Protein AF-A0A6B3HGH9-F1 (afdb_monomer_lite)

Structure (mmCIF, N/CA/C/O backbone):
data_AF-A0A6B3HGH9-F1
#
_entry.id   AF-A0A6B3HGH9-F1
#
loop_
_atom_site.group_PDB
_atom_site.id
_atom_site.type_symbol
_atom_site.label_atom_id
_atom_site.label_alt_id
_atom_site.label_comp_id
_atom_site.label_asym_id
_atom_site.label_entity_id
_atom_site.label_seq_id
_atom_site.pdbx_PDB_ins_code
_atom_site.Cartn_x
_atom_site.Cartn_y
_atom_site.Cartn_z
_atom_site.occupancy
_atom_site.B_iso_or_equiv
_atom_site.auth_seq_id
_atom_site.auth_comp_id
_atom_site.auth_asym_id
_atom_site.auth_atom_id
_atom_site.pdbx_PDB_model_num
ATOM 1 N N . ILE A 1 1 ? 4.609 -0.581 4.447 1.00 97.31 1 ILE A N 1
ATOM 2 C CA . ILE A 1 1 ? 5.560 -1.531 5.083 1.00 97.31 1 ILE A CA 1
ATOM 3 C C . ILE A 1 1 ? 4.977 -2.928 4.898 1.00 97.31 1 ILE A C 1
ATOM 5 O O . ILE A 1 1 ? 3.769 -3.059 5.043 1.00 97.31 1 ILE A O 1
ATOM 9 N N . ARG A 1 2 ? 5.764 -3.928 4.482 1.00 97.75 2 ARG A N 1
ATOM 10 C CA . ARG A 1 2 ? 5.276 -5.298 4.230 1.00 97.75 2 ARG A CA 1
ATOM 11 C C . ARG A 1 2 ? 6.275 -6.312 4.783 1.00 97.75 2 ARG A C 1
ATOM 13 O O . ARG A 1 2 ? 7.469 -6.152 4.554 1.00 97.75 2 ARG A O 1
ATOM 20 N N . ALA A 1 3 ? 5.778 -7.344 5.454 1.00 97.94 3 ALA A N 1
ATOM 21 C CA . ALA A 1 3 ? 6.532 -8.513 5.900 1.00 97.94 3 ALA A CA 1
ATOM 22 C C . ALA A 1 3 ? 5.569 -9.703 6.059 1.00 97.94 3 ALA A C 1
ATOM 24 O O . ALA A 1 3 ? 4.353 -9.514 6.078 1.00 97.94 3 ALA A O 1
ATOM 25 N N . GLU A 1 4 ? 6.099 -10.920 6.200 1.00 97.50 4 GLU A N 1
ATOM 26 C CA . GLU A 1 4 ? 5.280 -12.119 6.458 1.00 97.50 4 GLU A CA 1
ATOM 27 C C . GLU A 1 4 ? 4.638 -12.117 7.853 1.00 97.50 4 GLU A C 1
ATOM 29 O O . GLU A 1 4 ? 3.652 -12.812 8.088 1.00 97.50 4 GLU A O 1
ATOM 34 N N . ARG A 1 5 ? 5.180 -11.319 8.781 1.00 97.62 5 ARG A N 1
ATOM 35 C CA . ARG A 1 5 ? 4.673 -11.168 10.144 1.00 97.62 5 ARG A CA 1
ATOM 36 C C . ARG A 1 5 ? 4.455 -9.700 10.487 1.00 97.62 5 ARG A C 1
ATOM 38 O O . ARG A 1 5 ? 5.268 -8.839 10.145 1.00 97.62 5 ARG A O 1
ATOM 45 N N . MET A 1 6 ? 3.367 -9.425 11.201 1.00 98.25 6 MET A N 1
ATOM 46 C CA . MET A 1 6 ? 2.992 -8.060 11.576 1.00 98.25 6 MET A CA 1
ATOM 47 C C . MET A 1 6 ? 3.938 -7.447 12.615 1.00 98.25 6 MET A C 1
ATOM 49 O O . MET A 1 6 ? 4.209 -6.253 12.565 1.00 98.25 6 MET A O 1
ATOM 53 N N . ASP A 1 7 ? 4.496 -8.249 13.518 1.00 98.12 7 ASP A N 1
ATOM 54 C CA . ASP A 1 7 ? 5.440 -7.758 14.526 1.00 98.12 7 ASP A CA 1
ATOM 55 C C . ASP A 1 7 ? 6.725 -7.186 13.910 1.00 98.12 7 ASP A C 1
ATOM 57 O O . ASP A 1 7 ? 7.227 -6.166 14.375 1.00 98.12 7 ASP A O 1
ATOM 61 N N . VAL A 1 8 ? 7.201 -7.759 12.802 1.00 98.38 8 VAL A N 1
ATOM 62 C CA . VAL A 1 8 ? 8.312 -7.198 12.019 1.00 98.38 8 VAL A CA 1
ATOM 63 C C . VAL A 1 8 ? 7.936 -5.840 11.415 1.00 98.38 8 VAL A C 1
ATOM 65 O O . VAL A 1 8 ? 8.748 -4.915 11.436 1.00 98.38 8 VAL A O 1
ATOM 68 N N . CYS A 1 9 ? 6.709 -5.690 10.899 1.00 98.50 9 CYS A N 1
ATOM 69 C CA . CYS A 1 9 ? 6.231 -4.402 10.381 1.00 98.50 9 CYS A CA 1
ATOM 70 C C . CYS A 1 9 ? 6.158 -3.345 11.490 1.00 98.50 9 CYS A C 1
ATOM 72 O O . CYS A 1 9 ? 6.592 -2.212 11.279 1.00 98.50 9 CYS A O 1
ATOM 74 N N . TYR A 1 10 ? 5.634 -3.734 12.655 1.00 98.0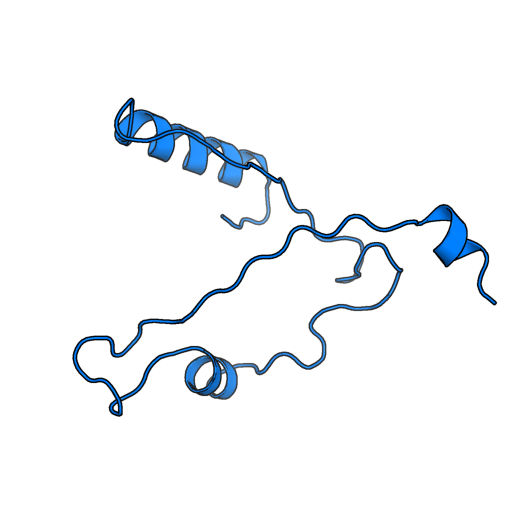6 10 TYR A N 1
ATOM 75 C CA . TYR A 1 10 ? 5.524 -2.879 13.830 1.00 98.06 10 TYR A CA 1
ATOM 76 C C . TYR A 1 10 ? 6.896 -2.404 14.311 1.00 98.06 10 TYR A C 1
ATOM 78 O O . TYR A 1 10 ? 7.118 -1.201 14.420 1.00 98.06 10 TYR A O 1
ATOM 86 N N . GLU A 1 11 ? 7.832 -3.327 14.542 1.00 98.38 11 GLU A N 1
ATOM 87 C CA . GLU A 1 11 ? 9.159 -2.989 15.062 1.00 98.38 11 GLU A CA 1
ATOM 88 C C . GLU A 1 11 ? 9.910 -2.059 14.102 1.00 98.38 11 GLU A C 1
ATOM 90 O O . GLU A 1 11 ? 10.504 -1.061 14.515 1.00 98.38 11 GLU A O 1
ATOM 95 N N . TRP A 1 12 ? 9.818 -2.322 12.796 1.00 98.31 12 TRP A N 1
ATOM 96 C CA . TRP A 1 12 ? 10.429 -1.455 11.794 1.00 98.31 12 TRP A CA 1
ATOM 97 C C . TRP A 1 12 ? 9.823 -0.044 11.806 1.00 98.31 12 TRP A C 1
ATOM 99 O O . TRP A 1 12 ? 10.559 0.948 11.796 1.00 98.31 12 TRP A O 1
ATOM 109 N N . ALA A 1 13 ? 8.490 0.063 11.868 1.00 97.88 13 ALA A N 1
ATOM 110 C CA . ALA A 1 13 ? 7.801 1.348 11.957 1.00 97.88 13 ALA A CA 1
ATOM 111 C C . ALA A 1 13 ? 8.183 2.104 13.240 1.00 97.88 13 ALA A C 1
ATOM 113 O O . ALA A 1 13 ? 8.486 3.295 13.179 1.00 97.88 13 ALA A O 1
ATOM 114 N N . ALA A 1 14 ? 8.240 1.418 14.384 1.00 97.38 14 ALA A N 1
ATOM 115 C CA . ALA A 1 14 ? 8.599 2.003 15.673 1.00 97.38 14 ALA A CA 1
ATOM 116 C C . ALA A 1 14 ? 10.021 2.590 15.668 1.00 97.38 14 ALA A C 1
ATOM 118 O O . ALA A 1 14 ? 10.230 3.725 16.115 1.00 97.38 14 ALA A O 1
ATOM 119 N N . GLN A 1 15 ? 10.995 1.866 15.106 1.00 98.25 15 GLN A N 1
ATOM 120 C CA . GLN A 1 15 ? 12.365 2.367 14.957 1.00 98.25 15 GLN A CA 1
ATOM 121 C C . GLN A 1 15 ? 12.438 3.583 14.028 1.00 98.25 15 GLN A C 1
ATOM 123 O O . GLN A 1 15 ? 13.148 4.546 14.329 1.00 98.25 15 GLN A O 1
ATOM 128 N N . LEU A 1 16 ? 11.707 3.563 12.909 1.00 96.94 16 LEU A N 1
ATOM 129 C CA . LEU A 1 16 ? 11.655 4.690 11.978 1.00 96.94 16 LEU A CA 1
ATOM 130 C C . LEU A 1 16 ? 11.054 5.935 12.643 1.00 96.94 16 LEU A C 1
ATOM 132 O O . LEU A 1 16 ? 11.650 7.010 12.592 1.00 96.94 16 LEU A O 1
ATOM 136 N N . LEU A 1 17 ? 9.900 5.786 13.293 1.00 96.69 17 LEU A N 1
ATOM 137 C CA . LEU A 1 17 ? 9.200 6.884 13.958 1.00 96.69 17 LEU A CA 1
ATOM 138 C C . LEU A 1 17 ? 10.027 7.465 15.108 1.00 96.69 17 LEU A C 1
ATOM 140 O O . LEU A 1 17 ? 10.077 8.681 15.262 1.00 96.69 17 LEU A O 1
ATOM 144 N N . THR A 1 18 ? 10.752 6.626 15.853 1.00 97.19 18 THR A N 1
ATOM 145 C CA . THR A 1 18 ? 11.685 7.083 16.896 1.00 97.19 18 THR A CA 1
ATOM 146 C C . THR A 1 18 ? 12.794 7.962 16.316 1.00 97.19 18 THR A C 1
ATOM 148 O O . THR A 1 18 ? 13.128 8.994 16.894 1.00 97.19 18 THR A O 1
ATOM 151 N N . LYS A 1 19 ? 13.350 7.587 15.157 1.00 97.31 19 LYS A N 1
ATOM 152 C CA . LYS A 1 19 ? 14.398 8.367 14.477 1.00 97.31 19 LYS A CA 1
ATOM 153 C C . LYS A 1 19 ? 13.880 9.683 13.903 1.00 97.31 19 LYS A C 1
ATOM 155 O O . LYS A 1 19 ? 14.600 10.675 13.929 1.00 97.31 19 LYS A O 1
ATOM 160 N N . LEU A 1 20 ? 12.658 9.687 13.373 1.00 97.00 20 LEU A N 1
ATOM 161 C CA . LEU A 1 20 ? 12.034 10.888 12.812 1.00 97.00 20 LEU A CA 1
ATOM 162 C C . LEU A 1 20 ? 11.522 11.835 13.911 1.00 97.00 20 LEU A C 1
ATOM 164 O O . LEU A 1 20 ? 11.489 13.049 13.713 1.00 97.00 20 LEU A O 1
ATOM 168 N N . GLY A 1 21 ? 11.179 11.301 15.085 1.00 94.69 21 GLY A N 1
ATOM 169 C CA . GLY A 1 21 ? 10.799 12.073 16.262 1.00 94.69 21 GLY A CA 1
ATOM 170 C C . GLY A 1 21 ? 9.673 13.068 15.973 1.00 94.69 21 GLY A C 1
ATOM 171 O O . GLY A 1 21 ? 8.711 12.766 15.271 1.00 94.69 21 GLY A O 1
ATOM 172 N N . GLY A 1 22 ? 9.809 14.286 16.500 1.00 96.00 22 GLY A N 1
ATOM 173 C CA . GLY A 1 22 ? 8.830 15.363 16.314 1.00 96.00 22 GLY A CA 1
ATOM 174 C C . GLY A 1 22 ? 8.848 16.037 14.937 1.00 96.00 22 GLY A C 1
ATOM 175 O O . GLY A 1 22 ? 8.113 17.000 14.742 1.00 96.00 22 GLY A O 1
ATOM 176 N N . ALA A 1 23 ? 9.677 15.578 13.990 1.00 97.56 23 ALA A N 1
ATOM 177 C CA . ALA A 1 23 ? 9.740 16.162 12.647 1.00 97.56 23 ALA A CA 1
ATOM 178 C C . ALA A 1 23 ? 8.505 15.834 11.788 1.00 97.56 23 ALA A C 1
ATOM 180 O O . ALA A 1 23 ? 8.313 16.431 10.730 1.00 97.56 23 ALA A O 1
ATOM 181 N N . LEU A 1 24 ? 7.670 14.890 12.227 1.00 95.81 24 LEU A N 1
ATOM 182 C CA . LEU A 1 24 ? 6.461 14.477 11.528 1.00 95.81 24 LEU A CA 1
ATOM 183 C C . LEU A 1 24 ? 5.264 14.358 12.467 1.00 95.81 24 LEU A C 1
ATOM 185 O O . LEU A 1 24 ? 5.385 14.339 13.690 1.00 95.81 24 LEU A O 1
ATOM 189 N N . ARG A 1 25 ? 4.090 14.219 11.858 1.00 95.94 25 ARG A N 1
ATOM 190 C CA . ARG A 1 25 ? 2.848 13.842 12.524 1.00 95.94 25 ARG A CA 1
ATOM 191 C C . ARG A 1 25 ? 2.158 12.784 11.678 1.00 95.94 25 ARG A C 1
ATOM 193 O O . ARG A 1 25 ? 1.970 12.986 10.481 1.00 95.94 25 ARG A O 1
ATOM 200 N N . ILE A 1 26 ? 1.756 11.686 12.305 1.00 96.19 26 ILE A N 1
ATOM 201 C CA . ILE A 1 26 ? 0.975 10.641 11.642 1.00 96.19 26 ILE A CA 1
ATOM 202 C C . ILE A 1 26 ? -0.421 11.201 11.342 1.00 96.19 26 ILE A C 1
ATOM 204 O O . ILE A 1 26 ? -1.068 11.784 12.216 1.00 96.19 26 ILE A O 1
ATOM 208 N N . VAL A 1 27 ? -0.854 11.077 10.087 1.00 97.88 27 VAL A N 1
ATOM 209 C CA . VAL A 1 27 ? -2.173 11.544 9.620 1.00 97.88 27 VAL A CA 1
ATOM 210 C C . VAL A 1 27 ? -3.152 10.396 9.396 1.00 97.88 27 VAL A C 1
ATOM 212 O O . VAL A 1 27 ? -4.347 10.581 9.591 1.00 97.88 27 VAL A O 1
ATOM 215 N N . ASP A 1 28 ? -2.644 9.226 9.016 1.00 98.06 28 ASP A N 1
ATOM 216 C CA . ASP A 1 28 ? -3.396 7.988 8.847 1.00 98.06 28 ASP A CA 1
ATOM 217 C C . ASP A 1 28 ? -2.448 6.808 9.085 1.00 98.06 28 ASP A C 1
ATOM 219 O O . ASP A 1 28 ? -1.281 6.853 8.688 1.00 98.06 28 ASP A O 1
ATOM 223 N N . GLU A 1 29 ? -2.950 5.768 9.743 1.00 97.44 29 GLU A N 1
ATOM 224 C CA . GLU A 1 29 ? -2.252 4.503 9.940 1.00 97.44 29 GLU A CA 1
ATOM 225 C C . GLU A 1 29 ? -3.261 3.369 9.758 1.00 97.44 29 GLU A C 1
ATOM 227 O O . GLU A 1 29 ? -4.268 3.298 10.461 1.00 97.44 29 GLU A O 1
ATOM 232 N N . THR A 1 30 ? -2.994 2.490 8.7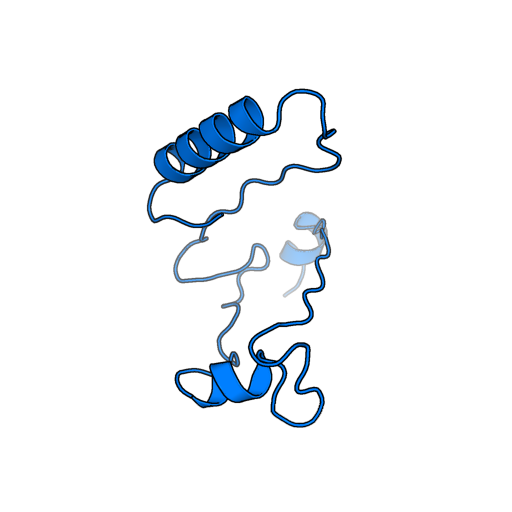93 1.00 98.06 30 THR A N 1
ATOM 233 C CA . THR A 1 30 ? -3.861 1.356 8.466 1.00 98.06 30 THR A CA 1
ATOM 234 C C . THR A 1 30 ? -3.012 0.093 8.361 1.00 98.06 30 THR A C 1
ATOM 236 O O . THR A 1 30 ? -2.043 0.046 7.600 1.00 98.06 30 THR A O 1
ATOM 239 N N . HIS A 1 31 ? -3.362 -0.944 9.125 1.00 98.19 31 HIS A N 1
ATOM 240 C CA . HIS A 1 31 ? -2.657 -2.229 9.113 1.00 98.19 31 HIS A CA 1
ATOM 241 C C . HIS A 1 31 ? -3.364 -3.198 8.169 1.00 98.19 31 HIS A C 1
ATOM 243 O O . HIS A 1 31 ? -4.446 -3.698 8.467 1.00 98.19 31 HIS A O 1
ATOM 249 N N . GLY A 1 32 ? -2.750 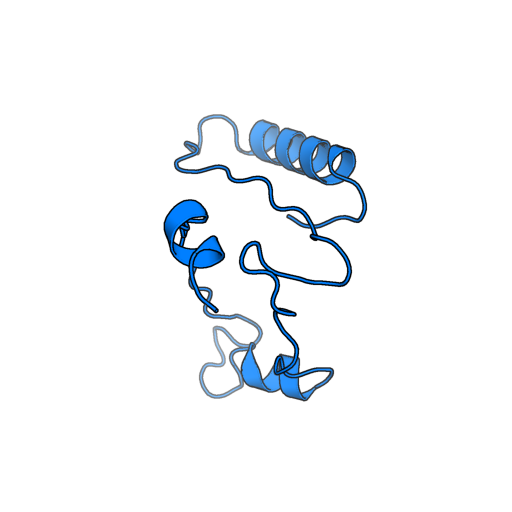-3.451 7.015 1.00 97.06 32 GLY A N 1
ATOM 250 C CA . GLY A 1 32 ? -3.252 -4.421 6.046 1.00 97.06 32 GLY A CA 1
ATOM 251 C C . GLY A 1 32 ? -2.904 -5.861 6.424 1.00 97.06 32 GLY A C 1
ATOM 252 O O . GLY A 1 32 ? -1.892 -6.127 7.074 1.00 97.06 32 GLY A O 1
ATOM 253 N N . PHE A 1 33 ? -3.716 -6.801 5.954 1.00 97.19 33 PHE A N 1
ATOM 254 C CA . PHE A 1 33 ? -3.460 -8.235 6.046 1.00 97.19 33 PHE A CA 1
ATOM 255 C C . PHE A 1 33 ? -3.838 -8.907 4.725 1.00 97.19 33 PHE A C 1
ATOM 257 O O . PHE A 1 33 ? -4.705 -8.424 4.000 1.00 97.19 33 PHE A O 1
ATOM 264 N N . ARG A 1 34 ? -3.183 -10.027 4.399 1.00 96.88 34 ARG A N 1
ATOM 265 C CA . ARG A 1 34 ? -3.619 -10.880 3.288 1.00 96.88 34 ARG A CA 1
ATOM 266 C C . ARG A 1 34 ? -4.827 -11.684 3.752 1.00 96.88 34 ARG A C 1
ATOM 268 O O . ARG A 1 34 ? -4.736 -12.367 4.772 1.00 96.88 34 ARG A O 1
ATOM 275 N N . TYR A 1 35 ? -5.926 -11.619 3.013 1.00 96.62 35 TYR A N 1
ATOM 276 C CA . TYR A 1 35 ? -7.119 -12.403 3.301 1.00 96.62 35 TYR A CA 1
ATOM 277 C C . TYR A 1 35 ? -7.162 -13.636 2.396 1.00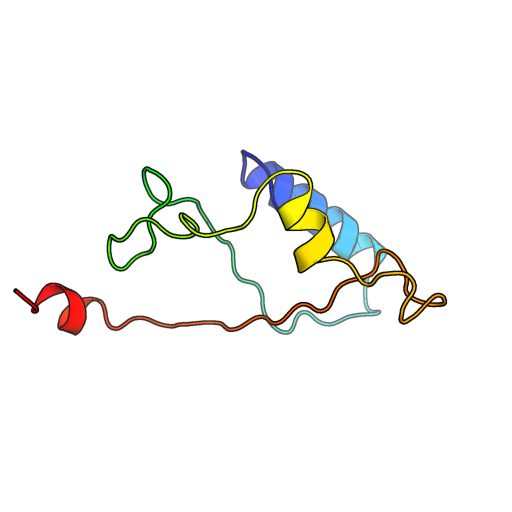 96.62 35 TYR A C 1
ATOM 279 O O . TYR A 1 35 ? -7.076 -13.518 1.175 1.00 96.62 35 TYR A O 1
ATOM 287 N N . LEU A 1 36 ? -7.247 -14.821 3.011 1.00 95.00 36 LEU A N 1
ATOM 288 C CA . LEU A 1 36 ? -7.298 -16.116 2.322 1.00 95.00 36 LEU A CA 1
ATOM 289 C C . LEU A 1 36 ? -6.214 -16.243 1.220 1.00 95.00 36 LEU A C 1
ATOM 291 O O . LEU A 1 36 ? -5.054 -15.870 1.415 1.00 95.00 36 LEU A O 1
ATOM 295 N N . ASP A 1 37 ? -6.592 -16.774 0.064 1.00 93.31 37 ASP A N 1
ATOM 296 C CA . ASP A 1 37 ? -5.818 -16.959 -1.162 1.00 93.31 37 ASP A CA 1
ATOM 297 C C . ASP A 1 37 ? -5.705 -15.665 -1.995 1.00 93.31 37 ASP A C 1
ATOM 299 O O . ASP A 1 37 ? -5.923 -15.687 -3.199 1.00 93.31 37 ASP A O 1
ATOM 303 N N . HIS A 1 38 ? -5.320 -14.547 -1.361 1.00 93.19 38 HIS A N 1
ATOM 304 C CA . HIS A 1 38 ? -5.186 -13.218 -1.991 1.00 93.19 38 HIS A CA 1
ATOM 305 C C . HIS A 1 38 ? -6.516 -12.582 -2.412 1.00 93.19 38 HIS A C 1
ATOM 307 O O . HIS A 1 38 ? -6.634 -12.014 -3.496 1.00 93.19 38 HIS A O 1
ATOM 313 N N . ARG A 1 39 ? -7.517 -12.660 -1.536 1.00 96.38 39 ARG A N 1
ATOM 314 C CA . ARG A 1 39 ? -8.816 -12.030 -1.762 1.00 96.38 39 ARG A CA 1
ATOM 315 C C . ARG A 1 39 ? -8.912 -10.648 -1.132 1.00 96.38 39 ARG A C 1
ATOM 317 O O . ARG A 1 39 ? -8.275 -10.378 -0.112 1.00 96.38 39 ARG A O 1
ATOM 324 N N . ASP A 1 40 ? -9.751 -9.806 -1.715 1.00 94.75 40 ASP A N 1
ATOM 325 C CA . ASP A 1 40 ? -10.292 -8.629 -1.048 1.00 94.75 40 ASP A CA 1
ATOM 326 C C . ASP A 1 40 ? -11.407 -9.018 -0.052 1.00 94.75 40 ASP A C 1
ATOM 328 O O . ASP A 1 40 ? -11.778 -10.188 0.100 1.00 94.75 40 ASP A O 1
ATOM 332 N N . LEU A 1 41 ? -11.958 -8.027 0.655 1.00 95.06 41 LEU A N 1
ATOM 333 C CA . LEU A 1 41 ? -13.067 -8.249 1.593 1.00 95.06 41 LEU A CA 1
ATOM 334 C C . LEU A 1 41 ? -14.415 -8.502 0.899 1.00 95.06 41 LEU A C 1
ATOM 336 O O . LEU A 1 41 ? -15.371 -8.892 1.567 1.00 95.06 41 LEU A O 1
ATOM 340 N N . LEU A 1 42 ? -14.495 -8.287 -0.415 1.00 95.31 42 LEU A N 1
ATOM 341 C CA . LEU A 1 42 ? -15.663 -8.589 -1.240 1.00 95.31 42 LEU A CA 1
ATOM 342 C C . LEU A 1 42 ? -15.656 -10.053 -1.717 1.00 95.31 42 LEU A C 1
ATOM 344 O O . LEU A 1 42 ? -16.652 -10.532 -2.260 1.00 95.31 42 LEU A O 1
ATOM 348 N N . GLY A 1 43 ? -14.562 -10.778 -1.473 1.00 94.06 43 GLY A N 1
ATOM 349 C CA . GLY A 1 43 ? -14.408 -12.198 -1.765 1.00 94.06 43 GLY A CA 1
ATOM 350 C C . GLY A 1 43 ? -13.783 -12.492 -3.128 1.00 94.06 43 GLY A C 1
ATOM 351 O O . GLY A 1 43 ? -13.716 -13.665 -3.505 1.00 94.06 43 GLY A O 1
ATOM 352 N N . PHE A 1 44 ? -13.297 -11.486 -3.856 1.00 95.62 44 PHE A N 1
ATOM 353 C CA . PHE A 1 44 ? -12.666 -11.648 -5.168 1.00 95.62 44 PHE A CA 1
ATOM 354 C C . PHE A 1 44 ? -11.150 -11.709 -5.029 1.00 95.62 44 PHE A C 1
ATOM 356 O O . PHE A 1 44 ? -10.584 -11.078 -4.144 1.00 95.62 44 PHE A O 1
ATOM 363 N N . VAL A 1 45 ? -10.488 -12.491 -5.887 1.00 94.81 45 VAL A N 1
ATOM 364 C CA . VAL A 1 45 ? -9.019 -12.490 -5.948 1.00 94.81 45 VAL A CA 1
ATOM 365 C C . VAL A 1 45 ? -8.575 -11.133 -6.481 1.00 94.81 45 VAL A C 1
ATOM 367 O O . VAL A 1 45 ? -9.028 -10.714 -7.545 1.00 94.81 45 VAL A O 1
ATOM 370 N N . ASP A 1 46 ? -7.699 -10.462 -5.742 1.00 93.50 46 ASP A N 1
ATOM 371 C CA . ASP A 1 46 ? -7.215 -9.127 -6.076 1.00 93.50 46 ASP A CA 1
ATOM 372 C C . ASP A 1 46 ? -5.756 -9.179 -6.555 1.00 93.50 46 ASP A C 1
ATOM 374 O O . ASP A 1 46 ? -4.903 -9.867 -5.984 1.00 93.50 46 ASP A O 1
ATOM 378 N N . GLY A 1 47 ? -5.473 -8.446 -7.631 1.00 91.94 47 GLY A N 1
ATOM 379 C CA . GLY A 1 47 ? -4.155 -8.373 -8.258 1.00 91.94 47 GLY A CA 1
ATOM 380 C C . GLY A 1 47 ? -3.842 -9.453 -9.300 1.00 91.94 47 GLY A C 1
ATOM 381 O O . GLY A 1 47 ? -2.680 -9.573 -9.682 1.00 91.94 47 GLY A O 1
ATOM 382 N N . THR A 1 48 ? -4.833 -10.216 -9.780 1.00 94.50 48 THR A N 1
ATOM 383 C CA . THR A 1 48 ? -4.650 -11.227 -10.845 1.00 94.50 48 THR A CA 1
ATOM 384 C C . THR A 1 48 ? -4.043 -10.642 -12.122 1.00 94.50 48 THR A C 1
ATOM 386 O O . THR A 1 48 ? -3.161 -11.258 -12.709 1.00 94.50 48 THR A O 1
ATOM 389 N N . GLU A 1 49 ? -4.471 -9.442 -12.514 1.00 95.88 49 GLU A N 1
ATOM 390 C CA . GLU A 1 49 ? -4.033 -8.757 -13.741 1.00 95.88 49 GLU A CA 1
ATOM 391 C C . GLU A 1 49 ? -2.823 -7.834 -13.525 1.00 95.88 49 GLU A C 1
ATOM 393 O O . GLU A 1 49 ? -2.470 -7.043 -14.400 1.00 95.88 49 GLU A O 1
ATOM 398 N N . ASN A 1 50 ? -2.179 -7.888 -12.354 1.00 96.88 50 ASN A N 1
ATOM 399 C CA . ASN A 1 50 ? -0.978 -7.089 -12.145 1.00 96.88 50 ASN A CA 1
ATOM 400 C C . ASN A 1 50 ? 0.149 -7.587 -13.063 1.00 96.88 50 ASN A C 1
ATOM 402 O O . ASN A 1 50 ? 0.402 -8.795 -13.114 1.00 96.88 50 ASN A O 1
ATOM 406 N N . PRO A 1 51 ? 0.884 -6.678 -13.733 1.00 96.94 51 PRO A N 1
ATOM 407 C CA . PRO A 1 51 ? 2.055 -7.068 -14.498 1.00 96.94 51 PRO A CA 1
ATOM 408 C C . PRO A 1 51 ? 3.099 -7.701 -13.571 1.00 96.94 51 PRO A C 1
ATOM 410 O O . PRO A 1 51 ? 3.210 -7.361 -12.387 1.00 96.94 51 PRO A O 1
ATOM 413 N N . VAL A 1 52 ? 3.884 -8.627 -14.117 1.00 96.88 52 VAL A N 1
ATOM 414 C CA . VAL A 1 52 ? 4.907 -9.378 -13.379 1.00 96.88 52 VAL A CA 1
ATOM 415 C C . VAL A 1 52 ? 6.259 -9.275 -14.070 1.00 96.88 52 VAL A C 1
ATOM 417 O O . VAL A 1 52 ? 6.352 -8.944 -15.247 1.00 96.88 52 VAL A O 1
ATOM 420 N N . GLY A 1 53 ? 7.331 -9.567 -13.332 1.00 96.12 53 GLY A N 1
ATOM 421 C CA . GLY A 1 53 ? 8.681 -9.558 -13.892 1.00 96.12 53 GLY A CA 1
ATOM 422 C C . GLY A 1 53 ? 9.068 -8.184 -14.437 1.00 96.12 53 GLY A C 1
ATOM 423 O O . GLY A 1 53 ? 8.982 -7.186 -13.721 1.00 96.12 53 GLY A O 1
ATOM 424 N N . ASP A 1 54 ? 9.519 -8.144 -15.686 1.00 97.25 54 ASP A N 1
ATOM 425 C CA . ASP A 1 54 ? 9.997 -6.911 -16.310 1.00 97.25 54 ASP A CA 1
ATOM 426 C C . ASP A 1 54 ? 8.854 -5.993 -16.750 1.00 97.25 54 ASP A C 1
ATOM 428 O O . ASP A 1 54 ? 8.988 -4.780 -16.600 1.00 97.25 54 ASP A O 1
ATOM 432 N N . ASP A 1 55 ? 7.691 -6.542 -17.117 1.00 97.75 55 ASP A N 1
ATOM 433 C CA . ASP A 1 55 ? 6.491 -5.743 -17.401 1.00 97.75 55 ASP A CA 1
ATOM 434 C C . ASP A 1 55 ? 6.077 -4.921 -16.174 1.00 97.75 55 ASP A C 1
ATOM 436 O O . ASP A 1 55 ? 5.660 -3.771 -16.297 1.00 97.75 55 ASP A O 1
ATOM 440 N N . ALA A 1 56 ? 6.255 -5.473 -14.966 1.00 97.56 56 ALA A N 1
ATOM 441 C CA . ALA A 1 56 ? 5.984 -4.748 -13.726 1.00 97.56 56 ALA A CA 1
ATOM 442 C C . ALA A 1 56 ? 6.914 -3.543 -13.549 1.00 97.56 56 ALA A C 1
ATOM 444 O O . ALA A 1 56 ? 6.482 -2.491 -13.081 1.00 97.56 56 ALA A O 1
ATOM 445 N N . ARG A 1 57 ? 8.192 -3.685 -13.923 1.00 96.62 57 ARG A N 1
ATOM 446 C CA . ARG A 1 57 ? 9.163 -2.585 -13.854 1.00 96.62 57 ARG A CA 1
ATOM 447 C C . ARG A 1 57 ? 8.831 -1.523 -14.889 1.00 96.62 57 ARG A C 1
ATOM 449 O O . ARG A 1 57 ? 8.771 -0.355 -14.532 1.00 96.62 57 ARG A O 1
ATOM 456 N N . SER A 1 58 ? 8.563 -1.932 -16.127 1.00 97.00 58 SER A N 1
ATOM 457 C CA . SER A 1 58 ? 8.201 -1.021 -17.214 1.00 97.00 58 SER A CA 1
ATOM 458 C C . SER A 1 58 ? 6.900 -0.267 -16.947 1.00 97.00 58 SER A C 1
ATOM 460 O O . SER A 1 58 ? 6.779 0.881 -17.354 1.00 97.00 58 SER A O 1
ATOM 462 N N . ALA A 1 59 ? 5.936 -0.882 -16.256 1.00 97.56 59 ALA A N 1
ATOM 463 C CA . ALA A 1 59 ? 4.675 -0.232 -15.910 1.00 97.56 59 ALA A CA 1
ATOM 464 C C . ALA A 1 59 ? 4.782 0.719 -14.704 1.00 97.56 59 ALA A C 1
ATOM 466 O O . ALA A 1 59 ? 4.015 1.676 -14.618 1.00 97.56 59 ALA A O 1
ATOM 467 N N . ALA A 1 60 ? 5.675 0.439 -13.748 1.00 98.12 60 ALA A N 1
ATOM 468 C CA . ALA A 1 60 ? 5.713 1.152 -12.471 1.00 98.12 60 ALA A CA 1
ATOM 469 C C . ALA A 1 60 ? 6.839 2.187 -12.352 1.00 98.12 60 ALA A C 1
ATOM 471 O O . ALA A 1 60 ? 6.710 3.103 -11.537 1.00 98.12 60 ALA A O 1
ATOM 472 N N . LEU A 1 61 ? 7.943 2.026 -13.085 1.00 98.31 61 LEU A N 1
ATOM 473 C CA . LEU A 1 61 ? 9.124 2.874 -12.944 1.00 98.31 61 LEU A CA 1
ATOM 474 C C . LEU A 1 61 ? 9.161 3.964 -14.013 1.00 98.31 61 LEU A C 1
ATOM 476 O O . LEU A 1 61 ? 8.920 3.697 -15.186 1.00 98.31 61 LEU A O 1
ATOM 480 N N . VAL A 1 62 ? 9.523 5.173 -13.590 1.00 98.44 62 VAL A N 1
ATOM 481 C CA . VAL A 1 62 ? 9.885 6.274 -14.489 1.00 98.44 62 VAL A CA 1
ATOM 482 C C . VAL A 1 62 ? 11.132 5.870 -15.276 1.00 98.44 62 VAL A C 1
ATOM 484 O O . VAL A 1 62 ? 12.109 5.399 -14.681 1.00 98.44 62 VAL A O 1
ATOM 487 N N . GLY A 1 63 ? 11.087 6.017 -16.597 1.00 98.06 63 GLY A N 1
ATOM 488 C CA . GLY A 1 63 ? 12.182 5.685 -17.500 1.00 98.06 63 GLY A CA 1
ATOM 489 C C . GLY A 1 63 ? 12.977 6.904 -17.967 1.00 98.06 63 GLY A C 1
ATOM 490 O O . GLY A 1 63 ? 12.927 7.991 -17.391 1.00 98.06 63 GLY A O 1
ATOM 491 N N . ALA A 1 64 ? 13.718 6.714 -19.060 1.00 97.44 64 ALA A N 1
ATOM 492 C CA . ALA A 1 64 ? 14.572 7.739 -19.660 1.00 97.44 64 ALA A CA 1
ATOM 493 C C . ALA A 1 64 ? 13.798 8.938 -20.247 1.00 97.44 64 ALA A C 1
ATOM 495 O O . ALA A 1 64 ? 14.414 9.908 -20.69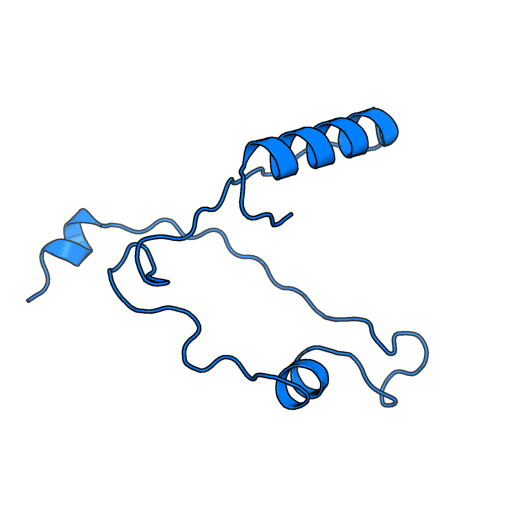2 1.00 97.44 64 ALA A O 1
ATOM 496 N N . GLU A 1 65 ? 12.465 8.885 -20.277 1.00 97.56 65 GLU A N 1
ATOM 497 C CA . GLU A 1 65 ? 11.622 10.039 -20.575 1.00 97.56 65 GLU A CA 1
ATOM 498 C C . GLU A 1 65 ? 11.747 11.160 -19.531 1.00 97.56 65 GLU A C 1
ATOM 500 O O . GLU A 1 65 ? 11.510 12.317 -19.878 1.00 97.56 65 GLU A O 1
ATOM 505 N N . ASP A 1 66 ? 12.164 10.839 -18.299 1.00 98.12 66 ASP A N 1
ATOM 506 C CA . ASP A 1 66 ? 12.471 11.809 -17.244 1.00 98.12 66 ASP A CA 1
ATOM 507 C C . ASP A 1 66 ? 13.746 11.402 -16.470 1.00 98.12 66 ASP A C 1
ATOM 509 O O . ASP A 1 66 ? 13.681 10.839 -15.372 1.00 98.12 66 ASP A O 1
ATOM 513 N N . PRO A 1 67 ? 14.940 11.665 -17.042 1.00 97.62 67 PRO A N 1
ATOM 514 C CA . PRO A 1 67 ? 16.210 11.138 -16.535 1.00 97.62 67 PRO A CA 1
ATOM 515 C C . PRO A 1 67 ? 16.575 11.560 -15.107 1.00 97.62 67 PRO A C 1
ATOM 517 O O . PRO A 1 67 ? 17.366 10.886 -14.454 1.00 97.62 67 PRO A O 1
ATOM 520 N N . GLU A 1 68 ? 16.049 12.685 -14.616 1.00 98.56 68 GLU A N 1
ATOM 521 C CA . GLU A 1 68 ? 16.320 13.150 -13.248 1.00 98.56 68 GLU A CA 1
ATOM 522 C C . GLU A 1 68 ? 15.631 12.262 -12.198 1.00 98.56 68 GLU A C 1
ATOM 524 O O . GLU A 1 68 ? 16.131 12.114 -11.081 1.00 98.56 68 GLU A O 1
ATOM 529 N N . PHE A 1 69 ? 14.516 11.631 -12.575 1.00 98.06 69 PHE A N 1
ATOM 530 C CA . PHE A 1 69 ? 13.676 10.820 -11.698 1.00 98.06 69 PHE A CA 1
ATOM 531 C C . PHE A 1 69 ? 13.611 9.346 -12.118 1.00 98.06 69 PHE A C 1
ATOM 533 O O . PHE A 1 69 ? 12.787 8.597 -11.586 1.00 98.06 69 PHE A O 1
ATOM 540 N N . GLU A 1 70 ? 14.481 8.916 -13.035 1.00 98.25 70 GLU A N 1
ATOM 541 C CA . GLU A 1 70 ? 14.560 7.535 -13.512 1.00 98.25 70 GLU A CA 1
ATOM 542 C C . GLU A 1 70 ? 14.671 6.542 -12.336 1.00 98.25 70 GLU A C 1
ATOM 544 O O . GLU A 1 70 ? 15.433 6.729 -11.383 1.00 98.25 70 GLU A O 1
ATOM 549 N N . GLY A 1 71 ? 13.865 5.478 -12.379 1.00 97.56 71 GLY A N 1
ATOM 550 C CA . GLY A 1 71 ? 13.735 4.502 -11.291 1.00 97.56 71 GLY A CA 1
ATOM 551 C C . GLY A 1 71 ? 12.810 4.933 -10.143 1.00 97.56 71 GLY A C 1
ATOM 552 O O . GLY A 1 71 ? 12.549 4.134 -9.239 1.00 97.56 71 GLY A O 1
ATOM 553 N N . GLY A 1 72 ? 12.287 6.162 -10.175 1.00 98.31 72 GLY A N 1
ATOM 554 C CA . GLY A 1 72 ? 11.179 6.621 -9.341 1.00 98.31 72 GLY A CA 1
ATOM 555 C C . GLY A 1 72 ? 9.838 6.013 -9.760 1.00 98.31 72 GLY A C 1
ATOM 556 O O . GLY A 1 72 ? 9.753 5.224 -10.697 1.00 98.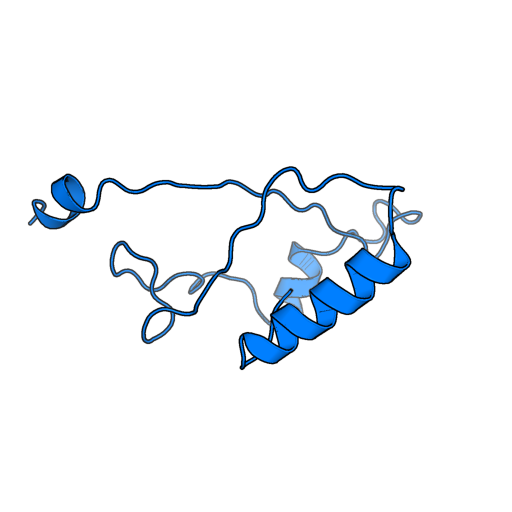31 72 GLY A O 1
ATOM 557 N N . SER A 1 73 ? 8.765 6.364 -9.051 1.00 98.44 73 SER A N 1
ATOM 558 C CA . SER A 1 73 ? 7.409 5.897 -9.355 1.00 98.44 73 SER A CA 1
ATOM 559 C C . SER A 1 73 ? 6.368 6.875 -8.820 1.00 98.44 73 SER A C 1
ATOM 561 O O . SER A 1 73 ? 6.600 7.559 -7.819 1.00 98.44 73 SER A O 1
ATOM 563 N N . TYR A 1 74 ? 5.199 6.901 -9.451 1.00 98.19 74 TYR A N 1
ATOM 564 C CA . TYR A 1 74 ? 4.039 7.629 -8.958 1.00 98.19 74 TYR A CA 1
ATOM 565 C C . TYR A 1 74 ? 3.119 6.670 -8.208 1.00 98.19 74 TYR A C 1
ATOM 567 O O . TYR A 1 74 ? 2.626 5.693 -8.767 1.00 98.19 74 TYR A O 1
ATOM 575 N N . VAL A 1 75 ? 2.864 6.961 -6.932 1.00 98.12 75 VAL A N 1
ATOM 576 C CA . VAL A 1 75 ? 1.989 6.153 -6.077 1.00 98.12 75 VAL A CA 1
ATOM 577 C C . VAL A 1 75 ? 0.738 6.937 -5.695 1.00 98.12 75 VAL A C 1
ATOM 579 O O . VAL A 1 75 ? 0.814 8.077 -5.239 1.00 98.12 75 VAL A O 1
ATOM 582 N N . VAL A 1 76 ? -0.422 6.302 -5.849 1.00 98.44 76 VAL A N 1
ATOM 583 C CA . VAL A 1 76 ? -1.719 6.820 -5.401 1.00 98.44 76 VAL A CA 1
ATOM 584 C C . VAL A 1 76 ? -2.272 5.872 -4.344 1.00 98.44 76 VAL A C 1
ATOM 586 O O . VAL A 1 76 ? -2.237 4.656 -4.518 1.00 98.44 76 VAL A O 1
ATOM 589 N N . VAL A 1 77 ? -2.777 6.424 -3.239 1.00 97.94 77 VAL A N 1
ATOM 590 C CA . VAL A 1 77 ? -3.389 5.652 -2.149 1.00 97.94 77 VAL A CA 1
ATOM 591 C C . VAL A 1 77 ? -4.803 6.147 -1.874 1.00 97.94 77 VAL A C 1
ATOM 593 O O . VAL A 1 77 ? -5.055 7.350 -1.826 1.00 97.94 77 VAL A O 1
ATOM 596 N N . GLN A 1 78 ? -5.731 5.212 -1.684 1.00 98.31 78 GLN A N 1
ATOM 597 C CA . GLN A 1 78 ? -7.132 5.488 -1.372 1.00 98.31 78 GLN A CA 1
ATOM 598 C C . GLN A 1 78 ? -7.605 4.510 -0.295 1.00 98.31 78 GLN A C 1
ATOM 600 O O . GLN A 1 78 ? -7.377 3.306 -0.400 1.00 98.31 78 GLN A O 1
ATOM 605 N N . LYS A 1 79 ? -8.259 5.025 0.753 1.00 97.94 79 LYS A N 1
ATOM 606 C CA . LYS A 1 79 ? -8.839 4.202 1.820 1.00 97.94 79 LYS A CA 1
ATOM 607 C C . LYS A 1 79 ? -10.320 3.976 1.540 1.00 97.94 79 LYS A C 1
ATOM 609 O O . LYS A 1 79 ? -11.113 4.911 1.637 1.00 97.94 79 LYS A O 1
ATOM 614 N N . TYR A 1 80 ? -10.674 2.738 1.215 1.00 97.12 80 TYR A N 1
ATOM 615 C CA . TYR A 1 80 ? -12.050 2.327 0.960 1.00 97.12 80 TYR A CA 1
ATOM 616 C C . TYR A 1 80 ? -12.693 1.736 2.213 1.00 97.12 80 TYR A C 1
ATOM 618 O O . TYR A 1 80 ? -12.068 0.986 2.961 1.00 97.12 80 TYR A O 1
ATOM 626 N N . LEU A 1 81 ? -13.964 2.075 2.424 1.00 97.81 81 LEU A N 1
ATOM 627 C CA . LEU A 1 81 ? -14.841 1.406 3.376 1.00 97.81 81 LEU A CA 1
ATOM 628 C C . LEU A 1 81 ? -15.942 0.718 2.577 1.00 97.81 81 LEU A C 1
ATOM 630 O O . LEU A 1 81 ? -16.635 1.365 1.794 1.00 97.81 81 LEU A O 1
ATOM 634 N N . HIS A 1 82 ? -16.079 -0.590 2.766 1.00 97.38 82 HIS A N 1
ATOM 635 C CA . HIS A 1 82 ? -17.074 -1.390 2.064 1.00 97.38 82 HIS A CA 1
ATOM 636 C C . HIS A 1 82 ? -18.326 -1.564 2.921 1.00 97.38 82 HIS A C 1
ATOM 638 O O . HIS A 1 82 ? -18.234 -1.903 4.103 1.00 97.38 82 HIS A O 1
ATOM 644 N N . ASP A 1 83 ? -19.498 -1.401 2.311 1.00 97.62 83 ASP A N 1
ATOM 645 C CA . ASP A 1 83 ? -20.751 -1.875 2.894 1.00 97.62 83 ASP A CA 1
ATOM 646 C C . ASP A 1 83 ? -20.903 -3.375 2.616 1.00 97.62 83 ASP A C 1
ATOM 648 O O . ASP A 1 83 ? -21.504 -3.803 1.627 1.00 97.62 83 ASP A O 1
ATOM 652 N N . LEU A 1 84 ? -20.326 -4.181 3.506 1.00 97.25 84 LEU A N 1
ATOM 653 C CA . LEU A 1 84 ? -20.372 -5.638 3.396 1.00 97.25 84 LEU A CA 1
ATOM 654 C C . LEU A 1 84 ? -21.785 -6.200 3.603 1.00 97.25 84 LEU A C 1
ATOM 656 O O . LEU A 1 84 ? -22.066 -7.300 3.139 1.00 97.25 84 LEU A O 1
ATOM 660 N N . THR A 1 85 ? -22.686 -5.468 4.269 1.00 97.75 85 THR A N 1
ATOM 661 C CA . THR A 1 85 ? -24.069 -5.932 4.466 1.00 97.75 85 THR A CA 1
ATOM 662 C C . THR A 1 85 ? -24.809 -5.915 3.139 1.00 97.75 85 THR A C 1
ATOM 664 O O . THR A 1 85 ? -25.376 -6.930 2.739 1.00 97.75 85 THR A O 1
ATOM 667 N N . SER A 1 86 ? -24.754 -4.782 2.436 1.00 97.69 86 SER A N 1
ATOM 668 C CA . SER A 1 86 ? -25.372 -4.646 1.116 1.00 97.69 86 SER A CA 1
ATOM 669 C C . SER A 1 86 ? -24.713 -5.561 0.088 1.00 97.69 86 SER A C 1
ATOM 671 O O . SER A 1 86 ? -25.414 -6.191 -0.698 1.00 97.69 86 SER A O 1
ATOM 673 N N . TRP A 1 87 ? -23.381 -5.685 0.120 1.00 97.88 87 TRP A N 1
ATOM 674 C CA . TRP A 1 87 ? -22.649 -6.573 -0.784 1.00 97.88 87 TRP A CA 1
ATOM 675 C C . TRP A 1 87 ? -23.073 -8.038 -0.645 1.00 97.88 87 TRP A C 1
ATOM 677 O O . TRP A 1 87 ? -23.410 -8.682 -1.634 1.00 97.88 87 TRP A O 1
ATOM 687 N N . ASN A 1 88 ? -23.136 -8.545 0.588 1.00 96.31 88 ASN A N 1
ATOM 688 C CA . ASN A 1 88 ? -23.485 -9.941 0.859 1.00 96.31 88 ASN A CA 1
ATOM 689 C C . ASN A 1 88 ? -24.966 -10.270 0.599 1.00 96.31 88 ASN A C 1
ATOM 691 O O . ASN A 1 88 ? -25.347 -11.437 0.661 1.00 96.31 88 ASN A O 1
ATOM 695 N N . ALA A 1 89 ? -25.808 -9.265 0.340 1.00 97.50 89 ALA A N 1
ATOM 696 C CA . ALA A 1 89 ? -27.203 -9.457 -0.050 1.00 97.50 89 ALA A CA 1
ATOM 697 C C . ALA A 1 89 ? -27.387 -9.657 -1.569 1.00 97.50 89 ALA A C 1
ATOM 699 O O . ALA A 1 89 ? -28.497 -9.966 -2.006 1.00 97.50 89 ALA A O 1
ATOM 700 N N . LEU A 1 90 ? -26.332 -9.464 -2.370 1.00 94.75 90 LEU A N 1
ATOM 701 C CA . LEU A 1 90 ? -26.344 -9.703 -3.814 1.00 94.75 90 LEU A CA 1
ATOM 702 C C . LEU A 1 90 ? -26.270 -11.212 -4.120 1.00 94.75 90 LEU A C 1
ATOM 704 O O . LEU A 1 90 ? -25.635 -11.967 -3.384 1.00 94.75 90 LEU A O 1
ATOM 708 N N . SER A 1 91 ? -26.941 -11.640 -5.198 1.00 76.00 91 SER A N 1
ATOM 709 C CA . SER A 1 91 ? -27.063 -13.044 -5.637 1.00 76.00 91 SER A CA 1
ATOM 710 C C . SER A 1 91 ? -26.162 -13.393 -6.810 1.00 76.00 91 SER A C 1
ATOM 712 O O . SER A 1 91 ? -26.192 -12.604 -7.784 1.00 76.00 91 SER A O 1
#

pLDDT: mean 96.8, std 2.59, range [76.0, 98.56]

Radius of gyration: 17.91 Å; chains: 1; bounding box: 44×33×38 Å

Secondary structure (DSSP, 8-state):
---SSHHHHHHHHHHHHHHHGGG-----------BTTTB-TTS-B-STT---HHHHHHHHS--TTSTTSTT------------HHHHHT--

Sequence (91 aa):
IRAERMDVCYEWAAQLLTKLGGALRIVDETHGFRYLDHRDLLGFVDGTENPVGDDARSAALVGAEDPEFEGGSYVVVQKYLHDLTSWNALS

Foldseek 3Di:
DDDPDVVVVVVVVVVVCVVCDPVDDDPDDDDDDQDDPCDDPLGDRPCPPQDDDVVNCVVAFDPPVDVVRGRHGDDDDDDDDDPVVVSVVDD